Protein AF-A0A7X0GW71-F1 (afdb_monomer_lite)

Secondary structure (DSSP, 8-state):
---GGGEEE----SSS-TTHHHHHHHHTT--SEEE--SS-TTSSSPPPHHHHHHHHHHHHTTS-TTTB----SS-GGGS-HHHHHHHHHHHHHHHHHHHHHHS--

pLDDT: mean 73.12, std 14.77, range [36.31, 93.88]

Sequence (105 aa):
MRRPERRQGCDDSRGGEHLLVARELAAHGYPREAGPGVYDIHSPRVPSPEEAARLLRTGLRAIPAERLWVNPDCGLKTRGCPKTRSSLENLVHAARTVREELSPS

Radius of gyration: 13.58 Å; chains: 1; bounding box: 32×31×34 Å

Foldseek 3Di:
DDDPVQEDAAQQPPDDDQCPVLQVCLVVVPPGAYESALEDLVDLDQDALVSSLVSVVVSCVRDPPVRYDQDHNDDNPPDDPVSVVSNVVSSVSSVVVVVVVVDDD

Structure (mmCIF, N/CA/C/O backbone):
data_AF-A0A7X0GW71-F1
#
_entr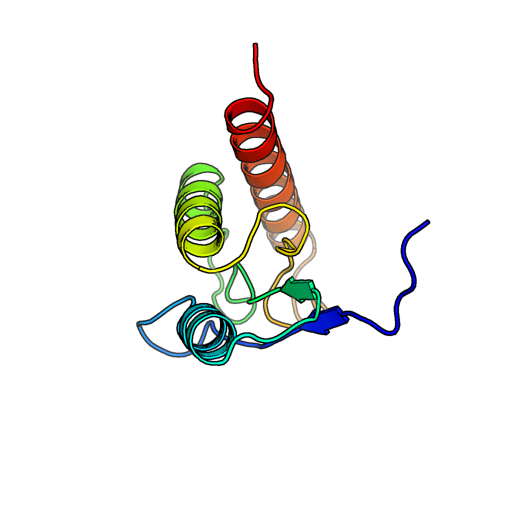y.id   AF-A0A7X0GW71-F1
#
loop_
_atom_site.group_PDB
_atom_site.id
_atom_site.type_symbol
_atom_site.label_atom_id
_atom_site.label_alt_id
_atom_site.label_comp_id
_atom_site.label_asym_id
_atom_site.label_entity_id
_atom_site.label_seq_id
_atom_site.pdbx_PDB_ins_code
_atom_site.Cartn_x
_atom_site.Cartn_y
_atom_site.Cartn_z
_atom_site.occupancy
_atom_site.B_iso_or_equiv
_atom_site.auth_seq_id
_atom_site.auth_comp_id
_atom_site.auth_asym_id
_atom_site.auth_atom_id
_atom_site.pdbx_PDB_model_num
ATOM 1 N N . MET A 1 1 ? 9.182 -3.284 18.696 1.00 36.31 1 MET A N 1
ATOM 2 C CA . MET A 1 1 ? 9.588 -4.263 17.659 1.00 36.31 1 MET A CA 1
ATOM 3 C C . MET A 1 1 ? 8.494 -5.335 17.577 1.00 36.31 1 MET A C 1
ATOM 5 O O . MET A 1 1 ? 8.330 -6.072 18.539 1.00 36.31 1 MET A O 1
ATOM 9 N N . ARG A 1 2 ? 7.627 -5.338 16.546 1.00 49.19 2 ARG A N 1
ATOM 10 C CA . ARG A 1 2 ? 6.473 -6.272 16.466 1.00 49.19 2 ARG A CA 1
ATOM 11 C C . ARG A 1 2 ? 6.920 -7.638 15.933 1.00 49.19 2 ARG A C 1
ATOM 13 O O . ARG A 1 2 ? 7.701 -7.677 14.983 1.00 49.19 2 ARG A O 1
ATOM 20 N N . ARG A 1 3 ? 6.435 -8.728 16.543 1.00 41.44 3 ARG A N 1
ATOM 21 C CA . ARG A 1 3 ? 6.882 -10.104 16.269 1.00 41.44 3 ARG A CA 1
ATOM 22 C C . ARG A 1 3 ? 6.511 -10.564 14.842 1.00 41.44 3 ARG A C 1
ATOM 24 O O . ARG A 1 3 ? 5.364 -10.369 14.445 1.00 41.44 3 ARG A O 1
ATOM 31 N N . PRO A 1 4 ? 7.444 -11.155 14.074 1.00 50.84 4 PRO A N 1
ATOM 32 C CA . PRO A 1 4 ? 7.242 -11.507 12.662 1.00 50.84 4 PRO A CA 1
ATOM 33 C C . PRO A 1 4 ? 6.225 -12.640 12.437 1.00 50.84 4 PRO A C 1
ATOM 35 O O . PRO A 1 4 ? 5.574 -12.676 11.400 1.00 50.84 4 PRO A O 1
ATOM 38 N N . GLU A 1 5 ? 6.017 -13.510 13.424 1.00 49.09 5 GLU A N 1
ATOM 39 C CA . GLU A 1 5 ? 5.140 -14.693 13.360 1.00 49.09 5 GLU A CA 1
ATOM 40 C C . GLU A 1 5 ? 3.621 -14.417 13.296 1.00 49.09 5 GLU A C 1
ATOM 42 O O . GLU A 1 5 ? 2.819 -15.346 13.261 1.00 49.09 5 GLU A O 1
ATOM 47 N N . ARG A 1 6 ? 3.193 -13.148 13.248 1.00 53.28 6 ARG A N 1
ATOM 48 C CA . ARG A 1 6 ? 1.774 -12.754 13.125 1.00 53.28 6 ARG A CA 1
ATOM 49 C C . ARG A 1 6 ? 1.421 -12.054 11.810 1.00 53.28 6 ARG A C 1
ATOM 51 O O . ARG A 1 6 ? 0.400 -11.371 11.750 1.00 53.28 6 ARG A O 1
ATOM 58 N N . ARG A 1 7 ? 2.243 -12.220 10.773 1.00 53.53 7 ARG A N 1
ATOM 59 C CA . ARG A 1 7 ? 2.082 -11.549 9.476 1.00 53.53 7 ARG A CA 1
ATOM 60 C C . ARG A 1 7 ? 1.770 -12.553 8.382 1.00 53.53 7 ARG A C 1
ATOM 62 O O . ARG A 1 7 ? 2.501 -13.524 8.220 1.00 53.53 7 ARG A O 1
ATOM 69 N N . GLN A 1 8 ? 0.720 -12.286 7.615 1.00 56.38 8 GLN A N 1
ATOM 70 C CA . GLN A 1 8 ? 0.420 -13.025 6.394 1.00 56.38 8 GLN A CA 1
ATOM 71 C C . GLN A 1 8 ? 0.450 -12.054 5.211 1.00 56.38 8 GLN A C 1
ATOM 73 O O . GLN A 1 8 ? -0.310 -11.084 5.185 1.00 56.38 8 GLN A O 1
ATOM 78 N N . GLY A 1 9 ? 1.352 -12.306 4.261 1.00 52.72 9 GLY A N 1
ATOM 79 C CA . GLY A 1 9 ? 1.305 -11.695 2.934 1.00 52.72 9 GLY A CA 1
ATOM 80 C C . GLY A 1 9 ? 0.443 -12.556 2.016 1.00 52.72 9 GLY A C 1
ATOM 81 O O . GLY A 1 9 ? 0.578 -13.784 2.045 1.00 52.72 9 GLY A O 1
ATOM 82 N N . CYS A 1 10 ? -0.434 -11.918 1.246 1.00 51.78 10 CYS A N 1
ATOM 83 C CA . CYS A 1 10 ? -1.251 -12.559 0.219 1.00 51.78 10 CYS A CA 1
ATOM 84 C C . CYS A 1 10 ? -1.011 -11.829 -1.115 1.00 51.78 10 CYS A C 1
ATOM 86 O O . CYS A 1 10 ? -0.991 -10.603 -1.126 1.00 51.78 10 CYS A O 1
ATOM 88 N N . ASP A 1 11 ? -0.791 -12.584 -2.194 1.00 53.09 11 ASP A N 1
ATOM 89 C CA . ASP A 1 11 ? -0.731 -12.099 -3.586 1.00 53.09 11 ASP A CA 1
ATOM 90 C C . ASP A 1 11 ? -2.183 -11.905 -4.058 1.00 53.09 11 ASP A C 1
ATOM 92 O O . ASP A 1 11 ? -2.919 -12.890 -4.119 1.00 53.09 11 ASP A O 1
ATOM 96 N N . ASP A 1 12 ? -2.625 -10.669 -4.311 1.00 53.91 12 ASP A N 1
ATOM 97 C CA . ASP A 1 12 ? -4.049 -10.328 -4.547 1.00 53.91 12 ASP A CA 1
ATOM 98 C C . ASP A 1 12 ? -4.247 -9.518 -5.843 1.00 53.91 12 ASP A C 1
ATOM 100 O O . ASP A 1 12 ? -5.301 -8.943 -6.111 1.00 53.91 12 ASP A O 1
ATOM 104 N N . SER A 1 13 ? -3.201 -9.437 -6.667 1.00 50.28 13 SER A N 1
ATOM 105 C CA . SER A 1 13 ? -3.132 -8.499 -7.780 1.00 50.28 13 SER A CA 1
ATOM 106 C C . SER A 1 13 ? -3.368 -9.115 -9.164 1.00 50.28 13 SER A C 1
ATOM 108 O O . SER A 1 13 ? -3.224 -8.430 -10.182 1.00 50.28 13 SER A O 1
ATOM 110 N N . ARG A 1 14 ? -3.775 -10.389 -9.231 1.00 42.88 14 ARG A N 1
ATOM 111 C CA . ARG A 1 14 ? -4.181 -11.049 -10.481 1.00 42.88 14 ARG A CA 1
ATOM 112 C C . ARG A 1 14 ? -5.698 -10.989 -10.672 1.00 42.88 14 ARG A C 1
ATOM 114 O O . ARG A 1 14 ? -6.424 -11.827 -10.159 1.00 42.88 14 ARG A O 1
ATOM 121 N N . GLY A 1 15 ? -6.134 -10.042 -11.508 1.00 43.84 15 GLY A N 1
ATOM 122 C CA . GLY A 1 15 ? -7.476 -10.001 -12.098 1.00 43.84 15 GLY A CA 1
ATOM 123 C C . GLY A 1 15 ? -8.446 -9.061 -11.391 1.00 43.84 15 GLY A C 1
ATOM 124 O O . GLY A 1 15 ? -9.098 -9.480 -10.453 1.00 43.84 15 GLY A O 1
ATOM 125 N N . GLY A 1 16 ? -8.561 -7.821 -11.888 1.00 44.28 16 GLY A N 1
ATOM 126 C CA . GLY A 1 16 ? -9.714 -6.904 -11.748 1.00 44.28 16 GLY A CA 1
ATOM 127 C C . GLY A 1 16 ? -10.136 -6.427 -10.351 1.00 44.28 16 GLY A C 1
ATOM 128 O O . GLY A 1 16 ? -10.735 -5.364 -10.229 1.00 44.28 16 GLY A O 1
ATOM 129 N N . GLU A 1 17 ? -9.794 -7.161 -9.305 1.00 53.19 17 GLU A N 1
ATOM 130 C CA . GLU A 1 17 ? -10.427 -7.112 -7.998 1.00 53.19 17 GLU A CA 1
ATOM 131 C C . GLU A 1 17 ? -9.328 -7.052 -6.926 1.00 53.19 17 GLU A C 1
ATOM 133 O O . GLU A 1 17 ? -9.181 -7.936 -6.084 1.00 53.19 17 GLU A O 1
ATOM 138 N N . HIS A 1 18 ? -8.495 -6.009 -6.986 1.00 55.84 18 HIS A N 1
ATOM 139 C CA . HIS A 1 18 ? -7.527 -5.742 -5.924 1.00 55.84 18 HIS A CA 1
ATOM 140 C C . HIS A 1 18 ? -8.252 -5.733 -4.569 1.00 55.84 18 HIS A C 1
ATOM 142 O O . HIS A 1 18 ? -9.266 -5.038 -4.439 1.00 55.84 18 HIS A O 1
ATOM 148 N N . LEU A 1 19 ? -7.690 -6.420 -3.562 1.00 60.81 19 LEU A N 1
ATOM 149 C CA . LEU A 1 19 ? -8.149 -6.443 -2.164 1.00 60.81 19 LEU A CA 1
ATOM 150 C C . LEU A 1 19 ? -9.279 -7.447 -1.825 1.00 60.81 19 LEU A C 1
ATOM 152 O O . LEU A 1 19 ? -9.845 -7.362 -0.729 1.00 60.81 19 LEU A O 1
ATOM 156 N N . LEU A 1 20 ? -9.631 -8.395 -2.703 1.00 64.19 20 LEU A N 1
ATOM 157 C CA . LEU A 1 20 ? -10.629 -9.433 -2.386 1.00 64.19 20 LEU A CA 1
ATOM 158 C C . LEU A 1 20 ? -10.251 -10.237 -1.146 1.00 64.19 20 LEU A C 1
ATOM 160 O O . LEU A 1 20 ? -11.078 -10.409 -0.247 1.00 64.19 20 LEU A O 1
ATOM 164 N N . VAL A 1 21 ? -8.993 -10.669 -1.052 1.00 65.38 21 VAL A N 1
ATOM 165 C CA . VAL A 1 21 ? -8.526 -11.461 0.088 1.00 65.38 21 VAL A CA 1
ATOM 166 C C . VAL A 1 21 ? -8.628 -10.648 1.374 1.00 65.38 21 VAL A C 1
ATOM 168 O O . VAL A 1 21 ? -9.036 -11.169 2.408 1.00 65.38 21 VAL A O 1
ATOM 171 N N . ALA A 1 22 ? -8.341 -9.348 1.332 1.00 64.94 22 ALA A N 1
ATOM 172 C CA . ALA A 1 22 ? -8.497 -8.488 2.502 1.00 64.94 22 ALA A CA 1
ATOM 173 C C . A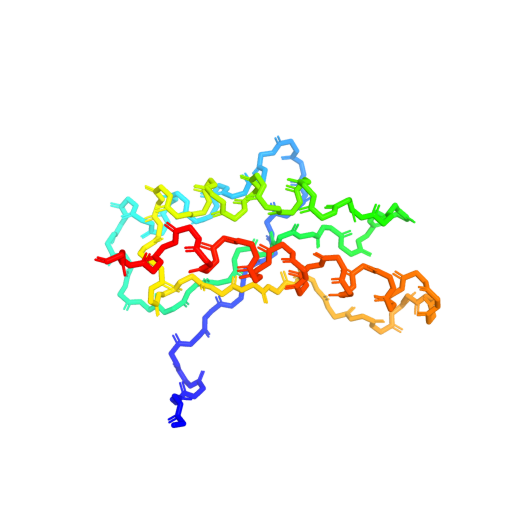LA A 1 22 ? -9.963 -8.332 2.950 1.00 64.94 22 ALA A C 1
ATOM 175 O O . ALA A 1 22 ? -10.217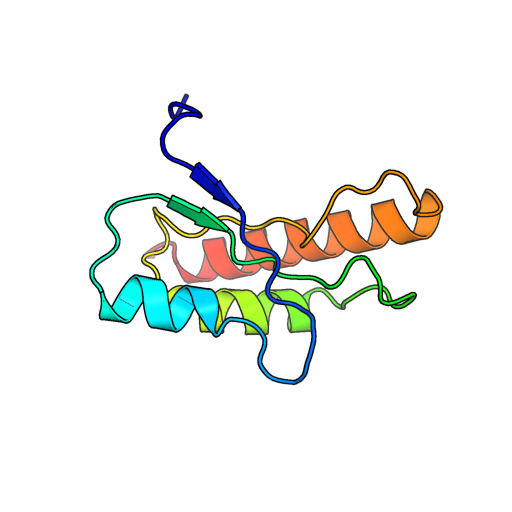 -8.282 4.156 1.00 64.94 22 ALA A O 1
ATOM 176 N N . ARG A 1 23 ? -10.931 -8.305 2.022 1.00 64.44 23 ARG A N 1
ATOM 177 C CA . ARG A 1 23 ? -12.368 -8.281 2.365 1.00 64.44 23 ARG A CA 1
ATOM 178 C C . ARG A 1 23 ? -12.828 -9.605 2.971 1.00 64.44 23 ARG A C 1
ATOM 180 O O . ARG A 1 23 ? -13.517 -9.586 3.986 1.00 64.44 23 A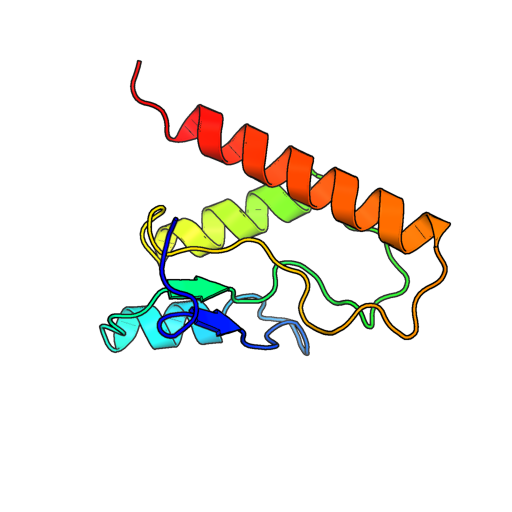RG A O 1
ATOM 187 N N . GLU A 1 24 ? -12.393 -10.731 2.414 1.00 71.25 24 GLU A N 1
ATOM 188 C CA . GLU A 1 24 ? -12.701 -12.065 2.945 1.00 71.25 24 GLU A CA 1
ATOM 189 C C . GLU A 1 24 ? -12.103 -12.287 4.342 1.00 71.25 24 GLU A C 1
ATOM 191 O O . GLU A 1 24 ? -12.779 -12.782 5.246 1.00 71.25 24 GLU A O 1
ATOM 196 N N . LEU A 1 25 ? -10.856 -11.853 4.565 1.00 68.62 25 LEU A N 1
ATOM 197 C CA . LEU A 1 25 ? -10.210 -11.912 5.881 1.00 68.62 25 LEU A CA 1
ATOM 198 C C . LEU A 1 25 ? -10.948 -11.057 6.920 1.00 68.62 25 LEU A C 1
ATOM 200 O O . LEU A 1 25 ? -11.076 -11.467 8.076 1.00 68.62 25 LEU A O 1
ATOM 204 N N . ALA A 1 26 ? -11.437 -9.882 6.519 1.00 66.50 26 ALA A N 1
ATOM 205 C CA . ALA A 1 26 ? -12.245 -9.029 7.381 1.00 66.50 26 ALA A CA 1
ATOM 206 C C . ALA A 1 26 ? -13.593 -9.682 7.724 1.00 66.50 26 ALA A C 1
ATOM 208 O O . ALA A 1 26 ? -13.957 -9.740 8.898 1.00 66.50 26 ALA A O 1
ATOM 209 N N . ALA A 1 27 ? -14.291 -10.230 6.722 1.00 69.00 27 ALA A N 1
ATOM 210 C CA . ALA A 1 27 ? -15.586 -10.890 6.891 1.00 69.00 27 ALA A CA 1
ATOM 211 C C . ALA A 1 27 ? -15.527 -12.083 7.863 1.00 69.00 27 ALA A C 1
ATOM 213 O O . ALA A 1 27 ? -16.463 -12.305 8.626 1.00 69.00 27 ALA A O 1
ATOM 214 N N . HIS A 1 28 ? -14.404 -12.804 7.894 1.00 76.69 28 HIS A N 1
ATOM 215 C CA . HIS A 1 28 ? -14.204 -13.967 8.764 1.00 76.69 28 HIS A CA 1
ATOM 216 C C . HIS A 1 28 ? -13.508 -13.641 10.095 1.00 76.69 28 HIS A C 1
ATOM 218 O O . HIS A 1 28 ? -13.066 -14.547 10.803 1.00 76.69 28 HIS A O 1
ATOM 224 N N . GLY A 1 29 ? -13.377 -12.356 10.450 1.00 66.62 29 GLY A N 1
ATOM 225 C CA . GLY A 1 29 ? -12.805 -11.945 11.733 1.00 66.62 29 GLY A CA 1
ATOM 226 C C . GLY A 1 29 ? -11.354 -12.391 11.917 1.00 66.62 29 GLY A C 1
ATOM 227 O O . GLY A 1 29 ? -10.936 -12.687 13.039 1.00 66.62 29 GLY A O 1
ATOM 228 N N . TYR A 1 30 ? -10.579 -12.464 10.828 1.00 70.25 30 TYR A N 1
ATOM 229 C CA . TYR A 1 30 ? -9.176 -12.862 10.883 1.00 70.25 30 TYR A CA 1
ATOM 230 C C . TYR A 1 30 ? -8.459 -12.048 11.970 1.00 70.25 30 TYR A C 1
ATOM 232 O O . TYR A 1 30 ? -8.653 -10.835 12.003 1.00 70.25 30 TYR A O 1
ATOM 240 N N . PRO A 1 31 ? -7.653 -12.646 12.867 1.00 65.50 31 PRO A N 1
ATOM 241 C CA . PRO A 1 31 ? -7.089 -11.921 14.013 1.00 65.50 31 PRO A CA 1
ATOM 242 C C . PRO A 1 31 ? -5.669 -11.375 13.778 1.00 65.50 31 PRO A C 1
ATOM 244 O O . PRO A 1 31 ? -5.121 -10.695 14.645 1.00 65.50 31 PRO A O 1
ATOM 247 N N . ARG A 1 32 ? -5.031 -11.685 12.637 1.00 72.81 32 ARG A N 1
ATOM 248 C CA . ARG A 1 32 ? -3.606 -11.384 12.377 1.00 72.81 32 ARG A CA 1
ATOM 249 C C . ARG A 1 32 ? -3.396 -10.152 11.489 1.00 72.81 32 ARG A C 1
ATOM 251 O O . ARG A 1 32 ? -4.343 -9.604 10.929 1.00 72.81 32 ARG A O 1
ATOM 258 N N . GLU A 1 33 ? -2.156 -9.686 11.393 1.00 75.56 33 GLU A N 1
ATOM 259 C CA . GLU A 1 33 ? -1.775 -8.586 10.501 1.00 75.56 33 GLU A CA 1
ATOM 260 C C . GLU A 1 33 ? -1.820 -9.070 9.036 1.00 75.56 33 GLU A C 1
ATOM 262 O O . GLU A 1 33 ? -1.414 -10.203 8.749 1.00 75.56 33 GLU A O 1
ATOM 267 N N . ALA A 1 34 ? -2.324 -8.238 8.122 1.00 70.75 34 ALA A N 1
ATOM 268 C CA . ALA A 1 34 ? -2.534 -8.590 6.719 1.00 70.75 34 ALA A CA 1
ATOM 269 C C . ALA A 1 34 ? -1.941 -7.532 5.781 1.00 70.75 34 ALA A C 1
ATOM 271 O O . ALA A 1 34 ? -2.143 -6.329 5.959 1.00 70.75 34 ALA A O 1
ATOM 272 N N . GLY A 1 35 ? -1.199 -8.012 4.786 1.00 72.44 35 GLY A N 1
ATOM 273 C CA . GLY A 1 35 ? -0.606 -7.217 3.719 1.00 72.44 35 GLY A CA 1
ATOM 274 C C . GLY A 1 35 ? -1.115 -7.718 2.370 1.00 72.44 35 GLY A C 1
ATOM 275 O O . GLY A 1 35 ? -0.521 -8.655 1.834 1.00 72.44 35 GLY A O 1
ATOM 276 N N . PRO A 1 36 ? -2.222 -7.163 1.848 1.00 62.06 36 PRO A N 1
ATOM 277 C CA . PRO A 1 36 ? -2.924 -7.723 0.693 1.00 62.06 36 PRO A CA 1
ATOM 278 C C . PRO A 1 36 ? -2.211 -7.504 -0.644 1.00 62.06 36 PRO A C 1
ATOM 280 O O . PRO A 1 36 ? -2.767 -7.852 -1.668 1.00 62.06 36 PRO A O 1
ATOM 283 N N . GLY A 1 37 ? -1.013 -6.914 -0.653 1.00 64.19 37 GLY A N 1
ATOM 284 C CA . GLY A 1 37 ? -0.359 -6.558 -1.904 1.00 64.19 37 GLY A CA 1
ATOM 285 C C . GLY A 1 37 ? -1.003 -5.309 -2.506 1.00 64.19 37 GLY A C 1
ATOM 286 O O . GLY A 1 37 ? -2.127 -5.297 -2.998 1.00 64.19 37 GLY A O 1
ATOM 287 N N . VAL A 1 38 ? -0.306 -4.181 -2.390 1.00 63.72 38 VAL A N 1
ATOM 288 C CA . VAL A 1 38 ? -0.807 -2.888 -2.892 1.00 63.72 38 VAL A CA 1
ATOM 289 C C . VAL A 1 38 ? -0.410 -2.702 -4.363 1.00 63.72 38 VAL A C 1
ATOM 291 O O . VAL A 1 38 ? -0.724 -1.679 -4.969 1.00 63.72 38 VAL A O 1
ATOM 294 N N . TYR A 1 39 ? 0.331 -3.656 -4.941 1.00 63.72 39 TYR A N 1
ATOM 295 C CA . TYR A 1 39 ? 0.961 -3.483 -6.239 1.00 63.72 39 TYR A CA 1
ATOM 296 C C . TYR A 1 39 ? 1.360 -4.794 -6.925 1.00 63.72 39 TYR A C 1
ATOM 298 O O . TYR A 1 39 ? 2.257 -5.500 -6.449 1.00 63.72 39 TYR A O 1
ATOM 306 N N . ASP A 1 40 ? 0.832 -4.978 -8.142 1.00 64.94 40 ASP A N 1
ATOM 307 C CA . ASP A 1 40 ? 1.240 -6.025 -9.078 1.00 64.94 40 ASP A CA 1
ATOM 308 C C . ASP A 1 40 ? 2.713 -5.897 -9.495 1.00 64.94 40 ASP A C 1
ATOM 310 O O . ASP A 1 40 ? 3.078 -5.122 -10.392 1.00 64.94 40 ASP A O 1
ATOM 314 N N . ILE A 1 41 ? 3.582 -6.732 -8.931 1.00 59.53 41 ILE A N 1
ATOM 315 C CA . ILE A 1 41 ? 4.975 -6.782 -9.378 1.00 59.53 41 ILE A CA 1
ATOM 316 C C . ILE A 1 41 ? 5.153 -7.446 -10.756 1.00 59.53 41 ILE A C 1
ATOM 318 O O . ILE A 1 41 ? 6.246 -7.381 -11.329 1.00 59.53 41 ILE A O 1
ATOM 322 N N . HIS A 1 42 ? 4.107 -8.018 -11.348 1.00 64.31 42 HIS A N 1
ATOM 323 C CA . HIS A 1 42 ? 4.133 -8.556 -12.707 1.00 64.31 42 HIS A CA 1
ATOM 324 C C . HIS A 1 42 ? 3.776 -7.503 -13.767 1.00 64.31 42 HIS A C 1
ATOM 326 O O . HIS A 1 42 ? 4.159 -7.654 -14.929 1.00 64.31 42 HIS A O 1
ATOM 332 N N . SER A 1 43 ? 3.170 -6.377 -13.374 1.00 66.44 43 SER A N 1
ATOM 333 C CA . SER A 1 43 ? 2.874 -5.267 -14.285 1.00 66.44 43 SER A CA 1
ATOM 334 C C . SER A 1 43 ? 4.100 -4.379 -14.534 1.00 66.44 43 SER A C 1
ATOM 336 O O . SER A 1 43 ? 4.631 -3.802 -13.593 1.00 66.44 43 SER A O 1
ATOM 338 N N . PRO A 1 44 ? 4.547 -4.129 -15.778 1.00 68.31 44 PRO A N 1
ATOM 339 C CA . PRO A 1 44 ? 5.727 -3.293 -16.041 1.00 68.31 44 PRO A CA 1
ATOM 340 C C . PRO A 1 44 ? 5.570 -1.815 -15.625 1.00 68.31 44 PRO A C 1
ATOM 342 O O . PRO A 1 44 ? 6.535 -1.048 -15.731 1.00 68.31 44 PRO A O 1
ATOM 345 N N . ARG A 1 45 ? 4.368 -1.414 -15.193 1.00 78.12 45 ARG A N 1
ATOM 346 C CA . ARG A 1 45 ? 3.978 -0.054 -14.821 1.00 78.12 45 ARG A CA 1
ATOM 347 C C . ARG A 1 45 ? 4.393 0.280 -13.391 1.00 78.12 45 ARG A C 1
ATOM 349 O O . ARG A 1 45 ? 4.214 -0.533 -12.495 1.00 78.12 45 ARG A O 1
ATOM 356 N N . VAL A 1 46 ? 4.877 1.497 -13.163 1.00 81.69 46 VAL A N 1
ATOM 357 C CA . VAL A 1 46 ? 5.082 2.054 -11.816 1.00 81.69 46 VAL A CA 1
ATOM 358 C C . VAL A 1 46 ? 3.750 2.663 -11.343 1.00 81.69 46 VAL A C 1
ATOM 360 O O . VAL A 1 46 ? 3.208 3.499 -12.070 1.00 81.69 46 VAL A O 1
ATOM 363 N N . PRO A 1 47 ? 3.189 2.258 -10.187 1.00 82.75 47 PRO A N 1
ATOM 364 C CA . PRO A 1 47 ? 1.936 2.819 -9.686 1.00 82.75 47 PRO A CA 1
ATOM 365 C C . PRO A 1 47 ? 2.176 4.256 -9.219 1.00 82.75 47 PRO A C 1
ATOM 367 O O . PRO A 1 47 ? 3.254 4.558 -8.700 1.00 82.75 47 PRO A O 1
ATOM 370 N N . SER A 1 48 ? 1.197 5.146 -9.386 1.00 89.50 48 SER A N 1
ATOM 371 C CA . SER A 1 48 ? 1.318 6.502 -8.836 1.00 89.50 48 SER A CA 1
ATOM 372 C C . SER A 1 48 ? 1.111 6.488 -7.312 1.00 89.50 48 SER A C 1
ATOM 374 O O . SER A 1 48 ? 0.438 5.585 -6.796 1.00 89.50 48 SER A O 1
ATOM 376 N N . PRO A 1 49 ? 1.651 7.469 -6.567 1.00 89.75 49 PRO A N 1
ATOM 377 C CA . PRO A 1 49 ? 1.393 7.577 -5.132 1.00 89.75 49 PRO A CA 1
ATOM 378 C C . PRO A 1 49 ? -0.102 7.689 -4.797 1.00 89.75 49 PRO A C 1
ATOM 380 O O . PRO A 1 49 ? -0.578 7.075 -3.845 1.00 89.75 49 PRO A O 1
ATOM 383 N N . GLU A 1 50 ? -0.875 8.414 -5.603 1.00 89.88 50 GLU A N 1
ATOM 384 C CA . GLU A 1 50 ? -2.315 8.615 -5.405 1.00 89.88 50 GLU A CA 1
ATOM 385 C C . GLU A 1 50 ? -3.088 7.314 -5.600 1.00 89.88 50 GLU A C 1
ATOM 387 O O . GLU A 1 50 ? -4.040 7.029 -4.873 1.00 89.88 50 GLU A O 1
ATOM 392 N N . GLU A 1 51 ? -2.683 6.508 -6.581 1.00 86.38 51 GLU A N 1
ATOM 393 C CA . GLU A 1 51 ? -3.271 5.198 -6.815 1.00 86.38 51 GLU A CA 1
ATOM 394 C C . GLU A 1 51 ? -3.008 4.247 -5.651 1.00 86.38 51 GLU A C 1
ATOM 396 O O . GLU A 1 51 ? -3.952 3.654 -5.125 1.00 86.38 51 GLU A O 1
ATOM 401 N N . ALA A 1 52 ? -1.757 4.172 -5.195 1.00 88.06 52 ALA A N 1
ATOM 402 C CA . ALA A 1 52 ? -1.404 3.399 -4.013 1.00 88.06 52 ALA A CA 1
ATOM 403 C C . ALA A 1 52 ? -2.188 3.881 -2.779 1.00 88.06 52 ALA A C 1
ATOM 405 O O . ALA A 1 52 ? -2.729 3.065 -2.036 1.00 88.06 52 ALA A O 1
ATOM 406 N N . ALA A 1 53 ? -2.348 5.195 -2.593 1.00 90.25 53 ALA A N 1
ATOM 407 C CA . ALA A 1 53 ? -3.127 5.748 -1.487 1.00 90.25 53 ALA A CA 1
ATOM 408 C C . ALA A 1 53 ? -4.617 5.370 -1.578 1.00 90.25 53 ALA A C 1
ATOM 410 O O . ALA A 1 53 ? -5.226 5.024 -0.567 1.00 90.25 53 ALA A O 1
ATOM 411 N N . ARG A 1 54 ? -5.225 5.372 -2.774 1.00 88.56 54 ARG A N 1
ATOM 412 C CA . ARG A 1 54 ? -6.615 4.906 -2.969 1.00 88.56 54 ARG A CA 1
ATOM 413 C C . ARG A 1 54 ? -6.793 3.432 -2.595 1.00 88.56 54 ARG A C 1
ATOM 415 O O . ARG A 1 54 ? -7.800 3.085 -1.968 1.00 88.56 54 ARG A O 1
ATOM 422 N N . LEU A 1 55 ? -5.829 2.581 -2.945 1.00 84.75 55 LEU A N 1
ATOM 423 C CA . LEU A 1 55 ? -5.837 1.166 -2.565 1.00 84.75 55 LEU A CA 1
ATOM 424 C C . LEU A 1 55 ? -5.692 0.999 -1.049 1.00 84.75 55 LEU A C 1
ATOM 426 O O . LEU A 1 55 ? -6.468 0.264 -0.444 1.00 84.75 55 LEU A O 1
ATOM 430 N N . LEU A 1 56 ? -4.792 1.753 -0.412 1.00 87.31 56 LEU A N 1
ATOM 431 C CA . LEU A 1 56 ? -4.634 1.752 1.046 1.00 87.31 56 LEU A CA 1
ATOM 432 C C . LEU A 1 56 ? -5.909 2.183 1.774 1.00 87.31 56 LEU A C 1
ATOM 434 O O . LEU A 1 56 ? -6.350 1.488 2.686 1.00 87.31 56 LEU A O 1
ATOM 438 N N . ARG A 1 57 ? -6.560 3.268 1.338 1.00 88.62 57 ARG A N 1
ATOM 439 C CA . ARG A 1 57 ? -7.857 3.698 1.896 1.00 88.62 57 ARG A CA 1
ATOM 440 C C . ARG A 1 57 ? -8.943 2.640 1.714 1.00 88.62 57 ARG A C 1
ATOM 442 O O . ARG A 1 57 ? -9.833 2.518 2.547 1.00 88.62 57 ARG A O 1
ATOM 449 N N . THR A 1 58 ? -8.876 1.863 0.635 1.00 85.62 58 THR A N 1
ATOM 450 C CA . THR A 1 58 ? -9.769 0.719 0.412 1.00 85.62 58 THR A CA 1
ATOM 451 C C . THR A 1 58 ? -9.460 -0.424 1.375 1.00 85.62 58 THR A C 1
ATOM 453 O O . THR A 1 58 ? -10.389 -0.941 1.993 1.00 85.62 58 THR A O 1
ATOM 456 N N . GLY A 1 59 ? -8.176 -0.715 1.606 1.00 83.62 59 GLY A N 1
ATOM 457 C CA . GLY A 1 59 ? -7.685 -1.629 2.644 1.00 83.62 59 GLY A CA 1
ATOM 458 C C . GLY A 1 59 ? -8.230 -1.295 4.025 1.00 83.62 59 GLY A C 1
ATOM 459 O O . GLY A 1 59 ? -8.766 -2.164 4.706 1.00 83.62 59 GLY A O 1
ATOM 460 N N . LEU A 1 60 ? -8.168 -0.017 4.396 1.00 86.88 60 LEU A N 1
ATOM 461 C CA . LEU A 1 60 ? -8.597 0.481 5.703 1.00 86.88 60 LEU A CA 1
ATOM 462 C C . LEU A 1 60 ? -10.101 0.347 5.969 1.00 86.88 60 LEU A C 1
ATOM 464 O O . LEU A 1 60 ? -10.508 0.327 7.126 1.00 86.88 60 LEU A O 1
ATOM 468 N N . ARG A 1 61 ? -10.937 0.214 4.929 1.00 85.06 61 ARG A N 1
ATOM 469 C CA . ARG A 1 61 ? -12.368 -0.090 5.113 1.00 85.06 61 ARG A CA 1
ATOM 470 C C . ARG A 1 61 ? -12.611 -1.527 5.578 1.00 85.06 61 ARG A C 1
ATOM 472 O O . ARG A 1 61 ? -13.676 -1.804 6.117 1.00 85.06 61 ARG A O 1
ATOM 479 N N . ALA A 1 62 ? -11.661 -2.430 5.336 1.00 80.56 62 ALA A N 1
ATOM 480 C CA . ALA A 1 62 ? -11.767 -3.848 5.674 1.00 80.56 62 ALA A CA 1
ATOM 481 C C . ALA A 1 62 ? -10.878 -4.229 6.871 1.00 80.56 62 ALA A C 1
ATOM 483 O O . ALA A 1 62 ? -11.290 -5.002 7.730 1.00 80.56 62 ALA A O 1
ATOM 484 N N . ILE A 1 63 ? -9.661 -3.689 6.945 1.00 80.56 63 ILE A N 1
ATOM 485 C CA . ILE A 1 63 ? -8.655 -4.047 7.948 1.00 80.56 63 ILE A CA 1
ATOM 486 C C . ILE A 1 63 ? -8.299 -2.798 8.770 1.00 80.56 63 ILE A C 1
ATOM 488 O O . ILE A 1 63 ? -7.907 -1.793 8.176 1.00 80.56 63 ILE A O 1
ATOM 492 N N . PRO A 1 64 ? -8.360 -2.851 10.116 1.00 84.12 64 PRO A N 1
ATOM 493 C CA . PRO A 1 64 ? -7.923 -1.747 10.971 1.00 84.12 64 PRO A CA 1
ATOM 494 C C . PRO A 1 64 ? -6.485 -1.307 10.674 1.00 84.12 64 PRO A C 1
ATOM 496 O O . PRO A 1 64 ? -5.626 -2.138 10.358 1.00 84.12 64 PRO A O 1
ATOM 499 N N . ALA A 1 65 ? -6.201 -0.012 10.817 1.00 86.25 65 ALA A N 1
ATOM 500 C CA . ALA A 1 65 ? -4.908 0.580 10.466 1.00 86.25 65 ALA A CA 1
ATOM 501 C C . ALA A 1 65 ? -3.720 -0.084 11.180 1.00 86.25 65 ALA A C 1
ATOM 503 O O . ALA A 1 65 ? -2.644 -0.230 10.605 1.00 86.25 65 ALA A O 1
ATOM 504 N N . GLU A 1 66 ? -3.915 -0.563 12.409 1.00 83.69 66 GLU A N 1
ATOM 505 C CA . GLU A 1 66 ? -2.884 -1.222 13.216 1.00 83.69 66 GLU A CA 1
ATOM 506 C C . GLU A 1 66 ? -2.498 -2.604 12.676 1.00 83.69 66 GLU A C 1
ATOM 508 O O . GLU A 1 66 ? -1.517 -3.198 13.136 1.00 83.69 66 GLU A O 1
ATOM 513 N N . ARG A 1 67 ? -3.297 -3.134 11.745 1.00 82.06 67 ARG A N 1
ATOM 514 C CA . ARG A 1 67 ? -3.201 -4.489 11.201 1.00 82.06 67 ARG A CA 1
ATOM 515 C C . ARG A 1 67 ? -2.959 -4.517 9.694 1.00 82.06 67 ARG A C 1
ATOM 517 O O . ARG A 1 67 ? -2.641 -5.591 9.182 1.00 82.06 67 ARG A O 1
ATOM 524 N N . LEU A 1 68 ? -3.090 -3.386 9.004 1.00 83.38 68 LEU A N 1
ATOM 525 C CA . LEU A 1 68 ? -2.866 -3.271 7.567 1.00 83.38 68 LEU A CA 1
ATOM 526 C C . LEU A 1 68 ? -1.393 -2.964 7.268 1.00 83.38 68 LEU A C 1
ATOM 528 O O . LEU A 1 68 ? -0.850 -1.954 7.715 1.00 83.38 68 LEU A O 1
ATOM 532 N N . TRP A 1 69 ? -0.751 -3.823 6.479 1.00 83.88 69 TRP A N 1
ATOM 533 C CA . TRP A 1 69 ? 0.618 -3.621 6.005 1.00 83.88 69 TRP A CA 1
ATOM 534 C C . TRP A 1 69 ? 0.648 -3.162 4.550 1.00 83.88 69 TRP A C 1
ATOM 536 O O . TRP A 1 69 ? -0.164 -3.581 3.727 1.00 83.88 69 TRP A O 1
ATOM 546 N N . VAL A 1 70 ? 1.632 -2.319 4.236 1.00 84.12 70 VAL A N 1
ATOM 547 C CA . VAL A 1 70 ? 1.919 -1.868 2.871 1.00 84.12 70 VAL A CA 1
ATOM 548 C C . VAL A 1 70 ? 3.106 -2.665 2.345 1.00 84.12 70 VAL A C 1
ATOM 550 O O . VAL A 1 70 ? 4.226 -2.511 2.834 1.00 84.12 70 VAL A O 1
ATOM 553 N N . ASN A 1 71 ? 2.870 -3.518 1.354 1.00 80.19 71 ASN A N 1
ATOM 554 C CA . ASN A 1 71 ? 3.901 -4.312 0.692 1.00 80.19 71 ASN A CA 1
ATOM 555 C C . ASN A 1 71 ? 3.553 -4.538 -0.789 1.00 80.19 71 ASN A C 1
ATOM 557 O O . ASN A 1 71 ? 2.376 -4.486 -1.150 1.00 80.19 71 ASN A O 1
ATOM 561 N N . PRO A 1 72 ? 4.558 -4.790 -1.644 1.00 77.69 72 PRO A N 1
ATOM 562 C CA . PRO A 1 72 ? 4.328 -5.320 -2.987 1.00 77.69 72 PRO A CA 1
ATOM 563 C C . PRO A 1 72 ? 3.786 -6.760 -2.937 1.00 77.69 72 PRO A C 1
ATOM 565 O O . PRO A 1 72 ? 3.996 -7.456 -1.940 1.00 77.69 72 PRO A O 1
ATOM 568 N N . ASP A 1 73 ? 3.141 -7.206 -4.018 1.00 72.06 73 ASP A N 1
ATOM 569 C CA . ASP A 1 73 ? 2.486 -8.521 -4.114 1.00 72.06 73 ASP A CA 1
ATOM 570 C C . ASP A 1 73 ? 3.437 -9.722 -4.033 1.00 72.06 73 ASP A C 1
ATOM 572 O O . ASP A 1 73 ? 3.149 -10.708 -3.359 1.00 72.06 73 ASP A O 1
ATOM 576 N N . CYS A 1 74 ? 4.616 -9.635 -4.654 1.00 70.50 74 CYS A N 1
ATOM 577 C CA . CYS A 1 74 ? 5.597 -10.722 -4.658 1.00 70.50 74 CYS A CA 1
ATOM 578 C C . CYS A 1 74 ? 7.043 -10.179 -4.652 1.00 70.50 74 CYS A C 1
ATOM 580 O O . CYS A 1 74 ? 7.296 -8.969 -4.652 1.00 70.50 74 CYS A O 1
ATOM 582 N N . GLY A 1 75 ? 8.026 -11.077 -4.561 1.00 65.38 75 GLY A N 1
ATOM 583 C CA . GLY A 1 75 ? 9.440 -10.738 -4.419 1.00 65.38 75 GLY A CA 1
ATOM 584 C C . GLY A 1 75 ? 10.017 -10.007 -5.636 1.00 65.38 75 GLY A C 1
ATOM 585 O O . GLY A 1 75 ? 9.844 -10.416 -6.778 1.00 65.38 75 GLY A O 1
ATOM 586 N N . LEU A 1 76 ? 10.814 -8.965 -5.394 1.00 72.31 76 LEU A N 1
ATOM 587 C CA . LEU A 1 76 ? 11.370 -8.067 -6.422 1.00 72.31 76 LEU A CA 1
ATOM 588 C C . LEU A 1 76 ? 12.522 -8.670 -7.258 1.00 72.31 76 LEU A C 1
ATOM 590 O O . LEU A 1 76 ? 13.199 -7.943 -7.984 1.00 72.31 76 LEU A O 1
ATOM 594 N N . LYS A 1 77 ? 12.762 -9.986 -7.166 1.00 68.50 77 LYS A N 1
ATOM 595 C CA . LYS A 1 77 ? 13.944 -10.673 -7.723 1.00 68.50 77 LYS A CA 1
ATOM 596 C C . LYS A 1 77 ? 14.099 -10.490 -9.239 1.00 68.50 77 LYS A C 1
ATOM 598 O O . LYS A 1 77 ? 15.216 -10.529 -9.741 1.00 68.50 77 LYS A O 1
ATOM 603 N N . THR A 1 78 ? 12.999 -10.300 -9.963 1.00 66.56 78 THR A N 1
ATOM 604 C CA . THR A 1 78 ? 12.959 -10.249 -11.434 1.00 66.56 78 THR A CA 1
ATOM 605 C C . THR A 1 78 ? 12.812 -8.833 -12.007 1.00 66.56 78 THR A C 1
ATOM 607 O O . THR A 1 78 ? 12.694 -8.676 -13.222 1.00 66.56 78 THR A O 1
ATOM 610 N N . ARG A 1 79 ? 12.819 -7.780 -11.174 1.00 66.06 79 ARG A N 1
ATOM 611 C CA . ARG A 1 79 ? 12.584 -6.391 -11.609 1.00 66.06 79 ARG A CA 1
ATOM 612 C C . ARG A 1 79 ? 13.868 -5.583 -11.798 1.00 66.06 79 ARG A C 1
ATOM 614 O O . ARG A 1 79 ? 14.788 -5.643 -10.990 1.00 66.06 79 ARG A O 1
ATOM 621 N N . GLY A 1 80 ? 13.881 -4.730 -12.826 1.00 70.69 80 GLY A N 1
ATOM 622 C CA . GLY A 1 80 ? 14.950 -3.752 -13.048 1.00 70.69 80 GLY A CA 1
ATOM 623 C C . GLY A 1 80 ? 14.979 -2.650 -11.979 1.00 70.69 80 GLY A C 1
ATOM 624 O O . GLY A 1 80 ? 13.956 -2.017 -11.710 1.00 70.69 80 GLY A O 1
ATOM 625 N N . CYS A 1 81 ? 16.167 -2.388 -11.421 1.00 70.56 81 CYS A N 1
ATOM 626 C CA . CYS A 1 81 ? 16.403 -1.469 -10.296 1.00 70.56 81 CYS A CA 1
ATOM 627 C C . CYS A 1 81 ? 15.682 -0.106 -10.369 1.00 70.56 81 CYS A C 1
ATOM 629 O O . CYS A 1 81 ? 15.079 0.274 -9.364 1.00 70.56 81 CYS A O 1
ATOM 631 N N . PRO A 1 82 ? 15.685 0.634 -11.500 1.00 78.81 82 PRO A N 1
ATOM 632 C CA . PRO A 1 82 ? 15.066 1.962 -11.546 1.00 78.81 82 PRO A CA 1
ATOM 633 C C . PRO A 1 82 ? 13.553 1.926 -11.304 1.00 78.81 82 PRO A C 1
ATOM 635 O O . PRO A 1 82 ? 13.031 2.682 -10.491 1.00 78.81 82 PRO A O 1
ATOM 638 N N . LYS A 1 83 ? 12.849 0.982 -11.943 1.00 77.19 83 LYS A N 1
ATOM 639 C CA . LYS A 1 83 ? 11.391 0.837 -11.806 1.00 77.19 83 LYS A CA 1
ATOM 640 C C . LYS A 1 83 ? 11.004 0.346 -10.415 1.00 77.19 83 LYS A C 1
ATOM 642 O O . LYS A 1 83 ? 10.001 0.792 -9.860 1.00 77.19 83 LYS A O 1
ATOM 647 N N . THR A 1 84 ? 11.805 -0.555 -9.848 1.00 82.56 84 THR A N 1
ATOM 648 C CA . THR A 1 84 ? 11.636 -1.041 -8.474 1.00 82.56 84 THR A CA 1
ATOM 649 C C . THR A 1 84 ? 11.723 0.109 -7.482 1.00 82.56 84 THR A C 1
ATOM 651 O O . THR A 1 84 ? 10.829 0.265 -6.655 1.00 82.56 84 THR A O 1
ATOM 654 N N . ARG A 1 85 ? 12.768 0.940 -7.589 1.00 85.06 85 ARG A N 1
ATOM 655 C CA . ARG A 1 85 ? 12.978 2.069 -6.680 1.00 85.06 85 ARG A CA 1
ATOM 656 C C . ARG A 1 85 ? 11.808 3.048 -6.732 1.00 85.06 85 ARG A C 1
ATOM 658 O O . ARG A 1 85 ? 11.218 3.296 -5.688 1.00 85.06 85 ARG A O 1
ATOM 665 N N . SER A 1 86 ? 11.410 3.502 -7.922 1.00 86.69 86 SER A N 1
ATOM 666 C CA . SER A 1 86 ? 10.286 4.439 -8.053 1.00 86.69 86 SER A CA 1
ATOM 667 C C . SER A 1 86 ? 8.968 3.857 -7.531 1.00 86.69 86 SER A C 1
ATOM 669 O O . SER A 1 86 ? 8.190 4.559 -6.896 1.00 86.69 86 SER A O 1
ATOM 671 N N . SER A 1 87 ? 8.725 2.557 -7.730 1.00 85.56 87 SER A N 1
ATOM 672 C CA . SER A 1 87 ? 7.520 1.905 -7.192 1.00 85.56 87 SER A CA 1
ATOM 673 C C . SER A 1 87 ? 7.523 1.886 -5.661 1.00 85.56 87 SER A C 1
ATOM 675 O O . SER A 1 87 ? 6.504 2.172 -5.038 1.00 85.56 87 SER A O 1
ATOM 677 N N . LEU A 1 88 ? 8.670 1.588 -5.043 1.00 87.75 88 LEU A N 1
ATOM 678 C CA . LEU A 1 88 ? 8.813 1.595 -3.586 1.00 87.75 88 LEU A CA 1
ATOM 679 C C . LEU A 1 88 ? 8.706 3.009 -3.002 1.00 87.75 88 LEU A C 1
ATOM 681 O O . LEU A 1 88 ? 8.053 3.186 -1.977 1.00 87.75 88 LEU A O 1
ATOM 685 N N . GLU A 1 89 ? 9.298 4.011 -3.653 1.00 91.31 89 GLU A N 1
ATOM 686 C CA . GLU A 1 89 ? 9.179 5.421 -3.256 1.00 91.31 89 GLU A CA 1
ATOM 687 C C . GLU A 1 89 ? 7.713 5.870 -3.251 1.00 91.31 89 GLU A C 1
ATOM 689 O O . GLU A 1 89 ? 7.247 6.442 -2.262 1.00 91.31 89 GLU A O 1
ATOM 694 N N . ASN A 1 90 ? 6.957 5.518 -4.293 1.00 91.62 90 ASN A N 1
ATOM 695 C CA . ASN A 1 90 ? 5.538 5.852 -4.397 1.00 91.62 90 ASN A CA 1
ATOM 696 C C . ASN A 1 90 ? 4.693 5.145 -3.326 1.00 91.62 90 ASN A C 1
ATOM 698 O O . ASN A 1 90 ? 3.826 5.775 -2.720 1.00 91.62 90 ASN A O 1
ATOM 702 N N . LEU A 1 91 ? 4.974 3.869 -3.034 1.00 88.88 91 LEU A N 1
ATOM 703 C CA . LEU A 1 91 ? 4.305 3.135 -1.951 1.00 88.88 91 LEU A CA 1
ATOM 704 C C . LEU A 1 91 ? 4.589 3.756 -0.575 1.00 88.88 91 LEU A C 1
ATOM 706 O O . LEU A 1 91 ? 3.681 3.886 0.247 1.00 88.88 91 LEU A O 1
ATOM 710 N N . VAL A 1 92 ? 5.835 4.170 -0.320 1.00 92.06 92 VAL A N 1
ATOM 711 C CA . VAL A 1 92 ? 6.212 4.843 0.932 1.00 92.06 92 VAL A CA 1
ATOM 712 C C . VAL A 1 92 ? 5.525 6.201 1.048 1.00 92.06 92 VAL A C 1
ATOM 714 O O . VAL A 1 92 ? 5.039 6.532 2.131 1.00 92.06 92 VAL A O 1
ATOM 717 N N . HIS A 1 93 ? 5.463 6.972 -0.041 1.00 93.88 93 HIS A N 1
ATOM 718 C CA . HIS A 1 93 ? 4.766 8.255 -0.075 1.00 93.88 93 HIS A CA 1
ATOM 719 C C . HIS A 1 93 ? 3.278 8.080 0.245 1.00 93.88 93 HIS A C 1
ATOM 721 O O . HIS A 1 93 ? 2.787 8.676 1.199 1.00 93.88 93 HIS A O 1
ATOM 727 N N . ALA A 1 94 ? 2.598 7.170 -0.454 1.00 91.38 94 ALA A N 1
ATOM 728 C CA . ALA A 1 94 ? 1.196 6.849 -0.208 1.00 91.38 94 ALA A CA 1
ATOM 729 C C . ALA A 1 94 ? 0.928 6.451 1.252 1.00 91.38 94 ALA A C 1
ATOM 731 O O . ALA A 1 94 ? -0.019 6.928 1.877 1.00 91.38 94 ALA A O 1
ATOM 732 N N . ALA A 1 95 ? 1.794 5.612 1.826 1.00 90.50 95 ALA A N 1
ATOM 733 C CA . ALA A 1 95 ? 1.682 5.198 3.219 1.00 90.50 95 ALA A CA 1
ATOM 734 C C . ALA A 1 95 ? 1.903 6.349 4.213 1.00 90.50 95 ALA A C 1
ATOM 736 O O . ALA A 1 95 ? 1.424 6.270 5.342 1.00 90.50 95 ALA A O 1
ATOM 737 N N . ARG A 1 96 ? 2.677 7.385 3.863 1.00 93.25 96 ARG A N 1
ATOM 738 C CA . ARG A 1 96 ? 2.829 8.591 4.697 1.00 93.25 96 ARG A CA 1
ATOM 739 C C . ARG A 1 96 ? 1.568 9.443 4.642 1.00 93.25 96 ARG A C 1
ATOM 741 O O . ARG A 1 96 ? 1.004 9.690 5.699 1.00 93.25 96 ARG A O 1
ATOM 748 N N . THR A 1 97 ? 1.079 9.751 3.442 1.00 93.44 97 THR A N 1
ATOM 749 C CA . THR A 1 97 ? -0.163 10.512 3.236 1.00 93.44 97 THR A CA 1
ATOM 750 C C . THR A 1 97 ? -1.326 9.913 4.023 1.00 93.44 97 THR A C 1
ATOM 752 O O . THR A 1 97 ? -1.981 10.595 4.799 1.00 93.44 97 THR A O 1
ATOM 755 N N . VAL A 1 98 ? -1.540 8.601 3.906 1.00 91.38 98 VAL A N 1
ATOM 756 C CA . VAL A 1 98 ? -2.644 7.934 4.611 1.00 91.38 98 VAL A CA 1
ATOM 757 C C . VAL A 1 98 ? -2.430 7.910 6.132 1.00 91.38 98 VAL A C 1
ATOM 759 O O . VAL A 1 98 ? -3.393 7.965 6.884 1.00 91.38 98 VAL A O 1
ATOM 762 N N . ARG A 1 99 ? -1.185 7.861 6.627 1.00 91.44 99 ARG A N 1
ATOM 763 C CA . ARG A 1 99 ? -0.913 7.946 8.076 1.00 91.44 99 ARG A CA 1
ATOM 764 C C . ARG A 1 99 ? -1.178 9.336 8.649 1.00 91.44 99 ARG A C 1
ATOM 766 O O . ARG A 1 99 ? -1.623 9.433 9.790 1.00 91.44 99 ARG A O 1
ATOM 773 N N . GLU A 1 100 ? -0.909 10.382 7.877 1.00 93.06 100 GLU A N 1
ATOM 774 C CA . GLU A 1 100 ? -1.236 11.761 8.250 1.00 93.06 100 GLU A CA 1
ATOM 775 C C . GLU A 1 100 ? -2.756 11.938 8.365 1.00 93.06 100 GLU A C 1
ATOM 777 O O . GLU A 1 100 ? -3.223 12.492 9.352 1.00 93.06 100 GLU A O 1
ATOM 782 N N . GLU A 1 101 ? -3.532 11.353 7.445 1.00 91.62 101 GLU A N 1
ATOM 783 C CA . GLU A 1 101 ? -5.006 11.350 7.489 1.00 91.62 101 GLU A CA 1
ATOM 784 C C . GLU A 1 101 ? -5.594 10.612 8.707 1.00 91.62 101 GLU A C 1
ATOM 786 O O . GLU A 1 101 ? -6.713 10.904 9.125 1.00 91.62 101 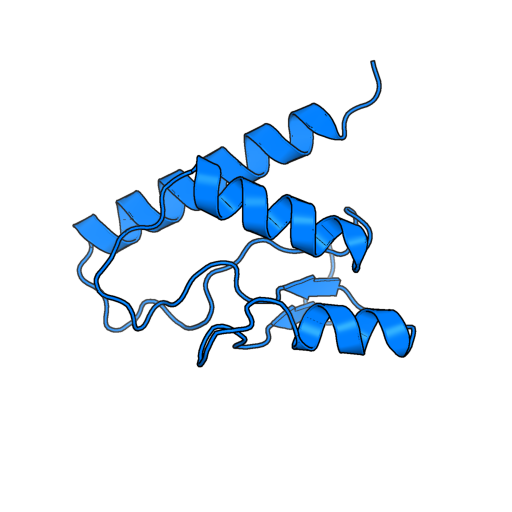GLU A O 1
ATOM 791 N N . LEU A 1 102 ? -4.865 9.639 9.263 1.00 86.75 102 LEU A N 1
ATOM 792 C CA . LEU A 1 102 ? -5.304 8.831 10.408 1.00 86.75 102 LEU A CA 1
ATOM 793 C C . LEU A 1 102 ? -4.859 9.386 11.764 1.00 86.75 102 LEU A C 1
ATOM 795 O O . LEU A 1 102 ? -5.308 8.891 12.799 1.00 86.75 102 LEU A O 1
ATOM 799 N N . SER A 1 103 ? -3.952 10.361 11.780 1.00 79.38 103 SER A N 1
ATOM 800 C CA . SER A 1 103 ? -3.507 10.981 13.026 1.00 79.38 103 SER A CA 1
ATOM 801 C C . SER A 1 103 ? -4.593 11.956 13.492 1.00 79.38 103 SER A C 1
ATOM 803 O O . SER A 1 103 ? -4.926 12.872 12.741 1.00 79.38 103 SER A O 1
ATOM 805 N N . PRO A 1 104 ? -5.188 11.777 14.686 1.00 56.78 104 PRO A N 1
ATOM 806 C CA . PRO A 1 104 ? -6.146 12.747 15.196 1.00 56.78 104 PRO A CA 1
ATOM 807 C C . PRO A 1 104 ? -5.422 14.077 15.449 1.00 56.78 104 PRO A C 1
ATOM 809 O O . PRO A 1 104 ? -4.297 14.080 15.958 1.00 56.78 104 PRO A O 1
ATOM 812 N N . SER A 1 105 ? -6.059 15.183 15.055 1.00 46.22 105 SER A N 1
ATOM 813 C CA . SER A 1 105 ? -5.657 16.531 15.477 1.00 46.22 105 SER A CA 1
ATOM 814 C C . SER A 1 105 ? -5.897 16.743 16.966 1.00 46.22 105 SER A C 1
ATOM 816 O O . 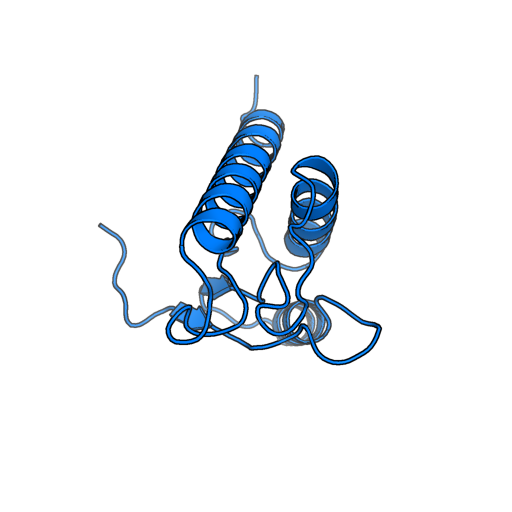SER A 1 105 ? -6.804 16.088 17.526 1.00 46.22 105 SER A O 1
#